Protein AF-A0AAC9UIE6-F1 (afdb_monomer_lite)

Sequence (178 aa):
MVNFNLNNQYY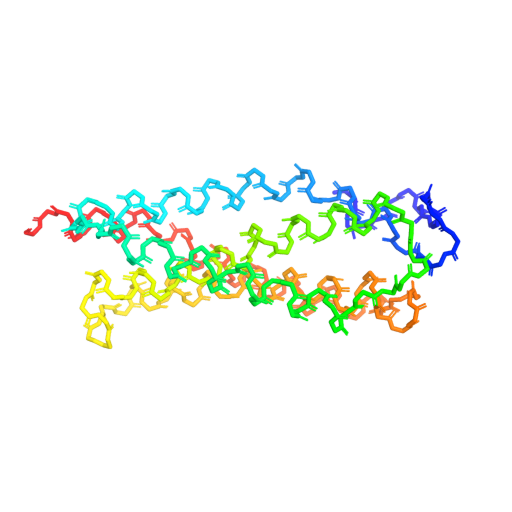RYNEVIKHDYLADSVWFFVPGYSLLFIAVLLASRSLVMYPLYYVAAYLGGTLLISLLCFYFMHIPEAGYYVLLLTGLHSFVITSVGLMSLVLLNTYCGLNAPLGVWLVSLGLVLAAIADALIGLYWIYGNSGEGYFPQIRYINWIIYISSQCLVIHLAKINITYKLG

Foldseek 3Di:
DLVVCPVVDAQPQHDQAGSLSVLVCLVVVLVVLVVLLVLLVVLLVLQDDDDPVRVVCLLVVLLVVLCVLLVVADDPPDGPSSSVSLSVSSSSLSSQLCSLQSQLVSQVNPPHDPLSVLLNLLSNLSSVLSSLCRRAVQPNPRNHGDPPVSVVVSVVSNVSSVVNNVCSVVVSVVPSVD

pLDDT: mean 92.3, std 7.84, range [41.88, 98.56]

Structure (mmCIF, N/CA/C/O backbone):
data_AF-A0AAC9UIE6-F1
#
_entry.id   AF-A0AAC9UIE6-F1
#
loop_
_atom_site.group_PDB
_atom_site.id
_atom_site.type_symbol
_atom_site.label_atom_id
_atom_site.label_alt_id
_atom_site.label_comp_id
_atom_site.label_asym_id
_atom_site.label_entity_id
_atom_site.label_seq_id
_atom_site.pdbx_PDB_ins_code
_atom_site.Cartn_x
_atom_site.Cartn_y
_atom_site.Cartn_z
_atom_site.occupancy
_atom_site.B_iso_or_equiv
_atom_site.auth_seq_id
_atom_site.auth_comp_id
_atom_site.auth_asym_id
_atom_site.auth_atom_id
_atom_site.pdbx_PDB_model_num
ATOM 1 N N . MET A 1 1 ? 9.098 -15.594 -5.275 1.00 57.78 1 MET A N 1
ATOM 2 C CA . MET A 1 1 ? 9.950 -16.056 -6.396 1.00 57.78 1 MET A CA 1
ATOM 3 C C . MET A 1 1 ? 10.165 -14.943 -7.422 1.00 57.78 1 MET A C 1
ATOM 5 O O . MET A 1 1 ? 11.315 -14.628 -7.692 1.00 57.78 1 MET A O 1
ATOM 9 N N . VAL A 1 2 ? 9.092 -14.287 -7.894 1.00 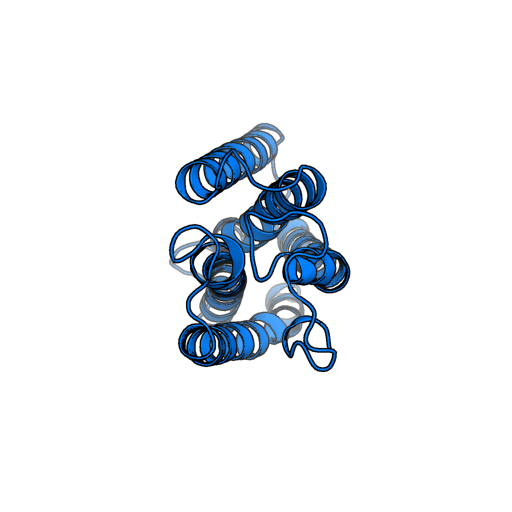66.88 2 VAL A N 1
ATOM 10 C CA . VAL A 1 2 ? 9.140 -13.164 -8.858 1.00 66.88 2 VAL A CA 1
ATOM 11 C C . VAL A 1 2 ? 10.093 -12.041 -8.414 1.00 66.88 2 VAL A C 1
ATOM 13 O O . VAL A 1 2 ? 11.055 -11.763 -9.114 1.00 66.88 2 VAL A O 1
ATOM 16 N N . ASN A 1 3 ? 9.952 -11.502 -7.196 1.00 73.00 3 ASN A N 1
ATOM 17 C CA . ASN A 1 3 ? 10.802 -10.394 -6.710 1.00 73.00 3 ASN A CA 1
ATOM 18 C C . ASN A 1 3 ? 12.295 -10.740 -6.549 1.00 73.00 3 ASN A C 1
ATOM 20 O O . ASN A 1 3 ? 13.127 -9.847 -6.423 1.00 73.00 3 ASN A O 1
ATOM 24 N N . PHE A 1 4 ? 12.658 -12.025 -6.534 1.00 76.38 4 PHE A N 1
ATOM 25 C CA . PHE A 1 4 ? 14.061 -12.448 -6.471 1.00 76.38 4 PHE A CA 1
ATOM 26 C C . PHE A 1 4 ? 14.700 -12.598 -7.853 1.00 76.38 4 PHE A C 1
ATOM 28 O O . PHE A 1 4 ? 15.913 -12.757 -7.925 1.00 76.38 4 PHE A O 1
ATOM 35 N N . ASN A 1 5 ? 13.898 -12.550 -8.921 1.00 81.94 5 ASN A N 1
ATOM 36 C CA . ASN A 1 5 ? 14.311 -12.765 -10.304 1.00 81.94 5 ASN A CA 1
ATOM 37 C C . ASN A 1 5 ? 15.187 -14.010 -10.515 1.00 81.94 5 ASN A C 1
ATOM 39 O O . ASN A 1 5 ? 16.190 -13.960 -11.218 1.00 81.94 5 ASN A O 1
ATOM 43 N N . LEU A 1 6 ? 14.819 -15.143 -9.907 1.00 82.19 6 LEU A N 1
ATOM 44 C CA . LEU A 1 6 ? 15.628 -16.371 -9.992 1.00 82.19 6 LEU A CA 1
ATOM 45 C C . LEU A 1 6 ? 15.833 -16.862 -11.436 1.00 82.19 6 LEU A C 1
ATOM 47 O O . LEU A 1 6 ? 16.812 -17.543 -11.719 1.00 82.19 6 LEU A O 1
ATOM 51 N N . ASN A 1 7 ? 14.928 -16.482 -12.340 1.00 83.81 7 ASN A N 1
ATOM 52 C CA . ASN A 1 7 ? 14.971 -16.839 -13.755 1.00 83.81 7 ASN A CA 1
ATOM 53 C C . ASN A 1 7 ? 15.679 -15.785 -14.628 1.00 83.81 7 ASN A C 1
ATOM 55 O O . ASN A 1 7 ? 15.673 -15.935 -15.846 1.00 83.81 7 ASN A O 1
ATOM 59 N N . ASN A 1 8 ? 16.254 -14.725 -14.036 1.00 83.62 8 ASN A N 1
ATOM 60 C CA . ASN A 1 8 ? 16.940 -13.630 -14.735 1.00 83.62 8 ASN A CA 1
ATOM 61 C C . ASN A 1 8 ? 16.134 -13.047 -15.913 1.00 83.62 8 ASN A C 1
ATOM 63 O O . ASN A 1 8 ? 16.666 -12.828 -16.999 1.00 83.62 8 ASN A O 1
ATOM 67 N N . GLN A 1 9 ? 14.838 -12.816 -15.701 1.00 85.44 9 GLN A N 1
ATOM 68 C CA . GLN A 1 9 ? 13.956 -12.196 -16.685 1.00 85.44 9 GLN A CA 1
ATOM 69 C C . GLN A 1 9 ? 14.135 -10.677 -16.664 1.00 85.44 9 GLN A C 1
ATOM 71 O O . GLN A 1 9 ? 14.238 -10.081 -15.591 1.00 85.44 9 GLN A O 1
ATOM 76 N N . TYR A 1 10 ? 14.156 -10.066 -17.845 1.00 91.44 10 TYR A N 1
ATOM 77 C CA . TYR A 1 10 ? 14.234 -8.620 -18.048 1.00 91.44 10 TYR A CA 1
ATOM 78 C C . TYR A 1 10 ? 13.424 -8.250 -19.291 1.00 91.44 10 TYR A C 1
ATOM 80 O O . TYR A 1 10 ? 13.363 -9.068 -20.211 1.00 91.44 10 TYR A O 1
ATOM 88 N N . TYR A 1 11 ? 12.836 -7.050 -19.316 1.00 92.75 11 TYR A N 1
ATOM 89 C CA . TYR A 1 11 ? 12.102 -6.507 -20.472 1.00 92.75 11 TYR A CA 1
ATOM 90 C C . TYR A 1 11 ? 11.081 -7.500 -21.072 1.00 92.75 11 TYR A C 1
ATOM 92 O O . TYR A 1 11 ? 11.046 -7.761 -22.274 1.00 92.75 11 TYR A O 1
ATOM 100 N N . ARG A 1 12 ? 10.289 -8.148 -20.215 1.00 92.88 12 ARG A N 1
ATOM 101 C CA . ARG A 1 12 ? 9.341 -9.210 -20.578 1.00 92.88 12 ARG A CA 1
ATOM 102 C C . ARG A 1 12 ? 8.102 -8.698 -21.317 1.00 92.88 12 ARG A C 1
ATOM 104 O O . ARG A 1 12 ? 7.532 -9.421 -22.130 1.00 92.88 12 ARG A O 1
ATOM 111 N N . TYR A 1 13 ? 7.651 -7.500 -20.981 1.00 92.12 13 TYR A N 1
ATOM 112 C CA . TYR A 1 13 ? 6.434 -6.859 -21.462 1.00 92.12 13 TYR A CA 1
ATOM 113 C C . TYR A 1 13 ? 6.732 -5.645 -22.344 1.00 92.12 13 TYR A C 1
ATOM 115 O O . TYR A 1 13 ? 5.909 -5.336 -23.207 1.00 92.12 13 TYR A O 1
ATOM 123 N N . ASN A 1 14 ? 7.870 -4.965 -22.154 1.00 92.00 14 ASN A N 1
ATOM 124 C CA . ASN A 1 14 ? 8.394 -3.969 -23.093 1.00 92.00 14 ASN A CA 1
ATOM 125 C C . ASN A 1 14 ? 9.894 -3.666 -22.885 1.00 92.00 14 ASN A C 1
ATOM 127 O O . ASN A 1 14 ? 10.499 -4.101 -21.915 1.00 92.00 14 ASN A O 1
ATOM 131 N N . GLU A 1 15 ? 10.482 -2.860 -23.776 1.00 93.94 15 GLU A N 1
ATOM 132 C CA . GLU A 1 15 ? 11.917 -2.507 -23.757 1.00 93.94 15 GLU A CA 1
ATOM 133 C C . GLU A 1 15 ? 12.273 -1.310 -22.852 1.00 93.94 15 GLU A C 1
ATOM 135 O O . GLU A 1 15 ? 13.445 -0.988 -22.691 1.00 93.94 15 GLU A O 1
ATOM 140 N N . VAL A 1 16 ? 11.286 -0.634 -22.250 1.00 95.25 16 VAL A N 1
ATOM 141 C CA . VAL A 1 16 ? 11.528 0.583 -21.444 1.00 95.25 16 VAL A CA 1
ATOM 142 C C . VAL A 1 16 ? 11.801 0.258 -19.980 1.00 95.25 16 VAL A C 1
ATOM 144 O O . VAL A 1 16 ? 12.624 0.910 -19.346 1.00 95.25 16 VAL A O 1
ATOM 147 N N . ILE A 1 17 ? 11.110 -0.738 -19.420 1.00 95.50 17 ILE A N 1
ATOM 148 C CA . ILE A 1 17 ? 11.222 -1.082 -18.002 1.00 95.50 17 ILE A CA 1
ATOM 149 C C . ILE A 1 17 ? 11.967 -2.406 -17.863 1.00 95.50 17 ILE A C 1
ATOM 151 O O . ILE A 1 17 ? 11.432 -3.479 -18.137 1.00 95.50 17 ILE A O 1
ATOM 155 N N . LYS A 1 18 ? 13.196 -2.346 -17.355 1.00 94.31 18 LYS A N 1
ATOM 156 C CA . LYS A 1 18 ? 14.070 -3.514 -17.192 1.00 94.31 18 LYS A CA 1
ATOM 157 C C . LYS A 1 18 ? 13.474 -4.590 -16.305 1.00 94.31 18 LYS A C 1
ATOM 159 O O . LYS A 1 18 ? 13.573 -5.777 -16.607 1.00 94.31 18 LYS A O 1
ATOM 164 N N . HIS A 1 19 ? 12.868 -4.171 -15.199 1.00 91.81 19 HIS A N 1
ATOM 165 C CA . HIS A 1 19 ? 12.294 -5.059 -14.192 1.00 91.81 19 HIS A CA 1
ATOM 166 C C . HIS A 1 19 ? 10.767 -5.182 -14.311 1.00 91.81 19 HIS A C 1
ATOM 168 O O . HIS A 1 19 ? 10.071 -5.336 -13.308 1.00 91.81 19 HIS A O 1
ATOM 174 N N . ASP A 1 20 ? 10.223 -5.122 -15.526 1.00 91.44 20 ASP A N 1
ATOM 175 C CA . ASP A 1 20 ? 8.777 -5.172 -15.785 1.00 91.44 20 ASP A CA 1
ATOM 176 C C . ASP A 1 20 ? 8.087 -6.469 -15.331 1.00 91.44 20 ASP A C 1
ATOM 178 O O . ASP A 1 20 ? 6.901 -6.453 -15.003 1.00 91.44 20 ASP A O 1
ATOM 182 N N . TYR A 1 21 ? 8.826 -7.574 -15.207 1.00 90.69 21 TYR A N 1
ATOM 183 C CA . TYR A 1 21 ? 8.344 -8.820 -14.604 1.00 90.69 21 TYR A CA 1
ATOM 184 C C . TYR A 1 21 ? 7.840 -8.625 -13.163 1.00 90.69 21 TYR A C 1
ATOM 186 O O . TYR A 1 21 ? 7.044 -9.427 -12.677 1.00 90.69 21 TYR A O 1
ATOM 194 N N . LEU A 1 22 ? 8.275 -7.572 -12.457 1.00 90.69 22 LEU A N 1
ATOM 195 C CA . LEU A 1 22 ? 7.783 -7.250 -11.116 1.00 90.69 22 LEU A CA 1
ATOM 196 C C . LEU A 1 22 ? 6.311 -6.857 -11.113 1.00 90.69 22 LEU A C 1
ATOM 198 O O . LEU A 1 22 ? 5.664 -7.026 -10.081 1.00 90.69 22 LEU A O 1
ATOM 202 N N . ALA A 1 23 ? 5.761 -6.400 -12.240 1.00 92.25 23 ALA A N 1
ATOM 203 C CA . ALA A 1 23 ? 4.328 -6.171 -12.360 1.00 92.25 23 ALA A CA 1
ATOM 204 C C . ALA A 1 23 ? 3.545 -7.455 -12.031 1.00 92.25 23 ALA A C 1
ATOM 206 O O . ALA A 1 23 ? 2.544 -7.395 -11.328 1.00 92.25 23 ALA A O 1
ATOM 207 N N . ASP A 1 24 ? 4.058 -8.638 -12.388 1.00 91.62 24 ASP A N 1
ATOM 208 C CA . ASP A 1 24 ? 3.405 -9.918 -12.073 1.00 91.62 24 ASP A CA 1
ATOM 209 C C . ASP A 1 24 ? 3.291 -10.186 -10.569 1.00 91.62 24 ASP A C 1
ATOM 211 O O . ASP A 1 24 ? 2.416 -10.936 -10.134 1.00 91.62 24 ASP A O 1
ATOM 215 N N . SER A 1 25 ? 4.160 -9.578 -9.756 1.00 88.94 25 SER A N 1
ATOM 216 C CA . SER A 1 25 ? 4.115 -9.736 -8.302 1.00 88.94 25 SER A CA 1
ATOM 217 C C . SER A 1 25 ? 2.826 -9.172 -7.692 1.00 88.94 25 SER A C 1
ATOM 219 O O . SER A 1 25 ? 2.370 -9.675 -6.664 1.00 88.94 25 SER A O 1
ATOM 221 N N . VAL A 1 26 ? 2.182 -8.212 -8.369 1.00 91.00 26 VAL A N 1
ATOM 222 C CA . VAL A 1 26 ? 0.891 -7.623 -7.981 1.00 91.00 26 VAL A CA 1
ATOM 223 C C . VAL A 1 26 ? -0.171 -8.702 -7.777 1.00 91.00 26 VAL A C 1
ATOM 225 O O . VAL A 1 26 ? -0.911 -8.648 -6.797 1.00 91.00 26 VAL A O 1
ATOM 228 N N . TRP A 1 27 ? -0.197 -9.742 -8.615 1.00 90.31 27 TRP A N 1
ATOM 229 C CA . TRP A 1 27 ? -1.156 -10.847 -8.486 1.00 90.31 27 TRP A CA 1
ATOM 230 C C . TRP A 1 27 ? -1.033 -11.620 -7.169 1.00 90.31 27 TRP A C 1
ATOM 232 O O . TRP A 1 27 ? -2.010 -12.202 -6.703 1.00 90.31 27 TRP A O 1
ATOM 242 N N . PHE A 1 28 ? 0.143 -11.599 -6.542 1.00 88.31 28 PHE A N 1
ATOM 243 C CA . PHE A 1 28 ? 0.376 -12.232 -5.245 1.00 88.31 28 PHE A CA 1
ATOM 244 C C . PHE A 1 28 ? 0.089 -11.283 -4.075 1.00 88.31 28 PHE A C 1
ATOM 246 O O . PHE A 1 28 ? -0.322 -11.738 -3.008 1.00 88.31 28 PHE A O 1
ATOM 253 N N . PHE A 1 29 ? 0.274 -9.975 -4.263 1.00 89.38 29 PHE A N 1
ATOM 254 C CA . PHE A 1 29 ? 0.088 -8.976 -3.209 1.00 89.38 29 PHE A CA 1
ATOM 255 C C . PHE A 1 29 ? -1.353 -8.470 -3.085 1.00 89.38 29 PHE A C 1
ATOM 257 O O . PHE A 1 29 ? -1.852 -8.325 -1.968 1.00 89.38 29 PHE A O 1
ATOM 264 N N . VAL A 1 30 ? -2.049 -8.243 -4.205 1.00 92.44 30 VAL A N 1
ATOM 265 C CA . VAL A 1 30 ? -3.421 -7.702 -4.225 1.00 92.44 30 VAL A CA 1
ATOM 266 C C . VAL A 1 30 ? -4.391 -8.510 -3.361 1.00 92.44 30 VAL A C 1
ATOM 268 O O . VAL A 1 30 ? -5.122 -7.878 -2.593 1.00 92.44 30 VAL A O 1
ATOM 271 N N . PRO A 1 31 ? -4.413 -9.859 -3.395 1.00 94.38 31 PRO A N 1
ATOM 272 C CA . PRO A 1 31 ? -5.298 -10.626 -2.521 1.00 94.38 31 PRO A CA 1
ATOM 273 C C . PRO A 1 31 ? -5.027 -10.360 -1.035 1.00 94.38 31 PRO A C 1
ATOM 275 O O . PRO A 1 31 ? -5.960 -10.119 -0.272 1.00 94.38 31 PRO A O 1
ATOM 278 N N . GLY A 1 32 ? -3.754 -10.329 -0.629 1.00 93.75 32 GLY A N 1
ATOM 279 C CA . GLY A 1 32 ? -3.358 -10.058 0.754 1.00 93.75 32 GLY A CA 1
ATOM 280 C C . GLY A 1 32 ? -3.754 -8.654 1.212 1.00 93.75 32 GLY A C 1
ATOM 281 O O . GLY A 1 32 ? -4.356 -8.494 2.273 1.00 93.75 32 GLY A O 1
ATOM 282 N N . TYR A 1 33 ? -3.493 -7.640 0.388 1.00 95.75 33 TYR A N 1
ATOM 283 C CA . TYR A 1 33 ? -3.865 -6.258 0.691 1.00 95.75 33 TYR A CA 1
ATOM 284 C C . TYR A 1 33 ? -5.372 -6.027 0.693 1.00 95.75 33 TYR A C 1
ATOM 286 O O . TYR A 1 33 ? -5.876 -5.311 1.556 1.00 95.75 33 TYR A O 1
ATOM 294 N N . SER A 1 34 ? -6.108 -6.690 -0.195 1.00 95.75 34 SER A N 1
ATOM 295 C CA . SER A 1 34 ? -7.572 -6.646 -0.201 1.00 95.75 34 SER A CA 1
ATOM 296 C C . SER A 1 34 ? -8.152 -7.263 1.072 1.00 95.75 34 SER A C 1
ATOM 298 O O . SER A 1 34 ? -9.039 -6.680 1.691 1.00 95.75 34 SER A O 1
ATOM 300 N N . LEU A 1 35 ? -7.613 -8.402 1.521 1.00 96.31 35 LEU A N 1
ATOM 301 C CA . LEU A 1 35 ? -8.015 -9.023 2.786 1.00 96.31 35 LEU A CA 1
ATOM 302 C C . LEU A 1 35 ? -7.667 -8.144 3.989 1.00 96.31 35 LEU A C 1
ATOM 304 O O . LEU A 1 35 ? -8.484 -8.023 4.899 1.00 96.31 35 LEU A O 1
ATOM 308 N N . LEU A 1 36 ? -6.499 -7.498 3.987 1.00 96.31 36 LEU A N 1
ATOM 309 C CA . LEU A 1 36 ? -6.106 -6.561 5.037 1.00 96.31 36 LEU A CA 1
ATOM 310 C C . LEU A 1 36 ? -7.044 -5.347 5.085 1.00 96.31 36 LEU A C 1
ATOM 312 O O . LEU A 1 36 ? -7.535 -5.004 6.157 1.00 96.31 36 LEU A O 1
ATOM 316 N N . PHE A 1 37 ? -7.362 -4.750 3.933 1.00 97.38 37 PHE A N 1
ATOM 317 C CA . PHE A 1 37 ? -8.355 -3.680 3.822 1.00 97.38 37 PHE A CA 1
ATOM 318 C C . PHE A 1 37 ? -9.709 -4.110 4.406 1.00 97.38 37 PHE A C 1
ATOM 320 O O . PHE A 1 37 ? -10.263 -3.421 5.265 1.00 97.38 37 PHE A O 1
ATOM 327 N N . ILE A 1 38 ? -10.215 -5.279 3.996 1.00 96.06 38 ILE A N 1
ATOM 328 C CA . ILE A 1 38 ? -11.483 -5.833 4.491 1.00 96.06 38 ILE A CA 1
ATOM 329 C C . ILE A 1 38 ? -11.418 -6.075 6.003 1.00 96.06 38 ILE A C 1
ATOM 331 O O . ILE A 1 38 ? -12.365 -5.741 6.710 1.00 96.06 38 ILE A O 1
ATOM 335 N N . ALA A 1 39 ? -10.315 -6.614 6.523 1.00 95.38 39 ALA A N 1
ATOM 336 C CA . ALA A 1 39 ? -10.154 -6.878 7.949 1.00 95.38 39 ALA A CA 1
ATOM 337 C C . ALA A 1 39 ? -10.225 -5.590 8.780 1.00 95.38 39 ALA A C 1
ATOM 339 O O . ALA A 1 39 ? -10.928 -5.552 9.792 1.00 95.38 39 ALA A O 1
ATOM 340 N N . VAL A 1 40 ? -9.557 -4.519 8.335 1.00 95.75 40 VAL A N 1
ATOM 341 C CA . VAL A 1 40 ? -9.634 -3.213 9.005 1.00 95.75 40 VAL A CA 1
ATOM 342 C C . VAL A 1 40 ? -11.047 -2.644 8.886 1.00 95.75 40 VAL A C 1
ATOM 344 O O . VAL A 1 40 ? -11.603 -2.194 9.884 1.00 95.75 40 VAL A O 1
ATOM 347 N N . LEU A 1 41 ? -11.676 -2.731 7.709 1.00 94.25 41 LEU A N 1
ATOM 348 C CA . LEU A 1 41 ? -13.051 -2.273 7.504 1.00 94.25 41 LEU A CA 1
ATOM 349 C C . LEU A 1 41 ? -14.038 -2.990 8.435 1.00 94.25 41 LEU A C 1
ATOM 351 O O . LEU A 1 41 ? -14.910 -2.343 9.007 1.00 94.25 41 LEU A O 1
ATOM 355 N N . LEU A 1 42 ? -13.906 -4.306 8.613 1.00 92.25 42 LEU A N 1
ATOM 356 C CA . LEU A 1 42 ? -14.754 -5.089 9.513 1.00 92.25 42 LEU A CA 1
ATOM 357 C C . LEU A 1 42 ? -14.522 -4.725 10.984 1.00 92.25 42 LEU A C 1
ATOM 359 O O . LEU A 1 42 ? -15.498 -4.573 11.719 1.00 92.25 42 LEU A O 1
ATOM 363 N N . ALA A 1 43 ? -13.265 -4.547 11.403 1.00 91.94 43 ALA A N 1
ATOM 364 C CA . ALA A 1 43 ? -12.926 -4.104 12.759 1.00 91.94 43 ALA A CA 1
ATOM 365 C C . ALA A 1 43 ? -13.454 -2.688 13.053 1.00 91.94 43 ALA A C 1
ATOM 367 O O . ALA A 1 43 ? -13.903 -2.395 14.159 1.00 91.94 43 ALA A O 1
ATOM 368 N N . SER A 1 44 ? -13.442 -1.815 12.048 1.00 91.44 44 SER A N 1
ATOM 369 C CA . SER A 1 44 ? -13.981 -0.461 12.137 1.00 91.44 44 SER A CA 1
ATOM 370 C C . SER A 1 44 ? -15.512 -0.438 12.170 1.00 91.44 44 SER A C 1
ATOM 372 O O . SER A 1 44 ? -16.120 0.177 13.048 1.00 91.44 44 SER A O 1
ATOM 374 N N . ARG A 1 45 ? -16.160 -1.167 11.252 1.00 87.12 45 ARG A N 1
ATOM 375 C CA . ARG A 1 45 ? -17.626 -1.215 11.135 1.00 87.12 45 ARG A CA 1
ATOM 376 C C . ARG A 1 45 ? -18.319 -1.877 12.314 1.00 87.12 45 ARG A C 1
ATOM 378 O O . ARG A 1 45 ? -19.507 -1.642 12.509 1.00 87.12 45 ARG A O 1
ATOM 385 N N . SER A 1 46 ? -17.613 -2.696 13.089 1.00 80.44 46 SER A N 1
ATOM 386 C CA . SER A 1 46 ? -18.181 -3.229 14.325 1.00 80.44 46 SER A CA 1
ATOM 387 C C . SER A 1 46 ? -18.373 -2.193 15.427 1.00 80.44 46 SER A C 1
ATOM 389 O O . SER A 1 46 ? -19.097 -2.484 16.371 1.00 80.44 46 SER A O 1
ATOM 391 N N . LEU A 1 47 ? -17.742 -1.022 15.318 1.00 79.38 47 LEU A N 1
ATOM 392 C CA . LEU A 1 47 ? -17.858 0.055 16.300 1.00 79.38 47 LEU A CA 1
ATOM 393 C C . LEU A 1 47 ? -18.648 1.249 15.754 1.00 79.38 47 LEU A C 1
ATOM 395 O O . LEU A 1 47 ? -19.387 1.886 16.497 1.00 79.38 47 LEU A O 1
ATOM 399 N N . VAL A 1 48 ? -18.507 1.558 14.460 1.00 86.62 48 VAL A N 1
ATOM 400 C CA . VAL A 1 48 ? -19.103 2.754 13.848 1.00 86.62 48 VAL A CA 1
ATOM 401 C C . VAL A 1 48 ? -19.712 2.433 12.485 1.00 86.62 48 VAL A C 1
ATOM 403 O O . VAL A 1 48 ? -19.107 1.757 11.654 1.00 86.62 48 VAL A O 1
ATOM 406 N N . MET A 1 49 ? -20.897 2.979 12.205 1.00 88.50 49 MET A N 1
ATOM 407 C CA . MET A 1 49 ? -21.428 3.042 10.842 1.00 88.50 49 MET A CA 1
ATOM 408 C C . MET A 1 49 ? -21.003 4.342 10.159 1.00 88.50 49 MET A C 1
ATOM 410 O O . MET A 1 49 ? -21.279 5.430 10.656 1.00 88.50 49 MET A O 1
ATOM 414 N N . TYR A 1 50 ? -20.360 4.230 8.996 1.00 90.00 50 TYR A N 1
ATOM 415 C CA . TYR A 1 50 ? -19.925 5.398 8.232 1.00 90.00 50 TYR A CA 1
ATOM 416 C C . TYR A 1 50 ? -21.035 5.919 7.315 1.00 90.00 50 TYR A C 1
ATOM 418 O O . TYR A 1 50 ? -21.607 5.137 6.550 1.00 90.00 50 TYR A O 1
ATOM 426 N N . PRO A 1 51 ? -21.321 7.231 7.332 1.00 93.44 51 PRO A N 1
ATOM 427 C CA . PRO A 1 51 ? -22.259 7.833 6.397 1.00 93.44 51 PRO A CA 1
ATOM 428 C C . PRO A 1 51 ? -21.683 7.868 4.975 1.00 93.44 51 PRO A C 1
ATOM 430 O O . PRO A 1 51 ? -20.466 7.880 4.777 1.00 93.44 51 PRO A O 1
ATOM 433 N N . LEU A 1 52 ? -22.561 7.939 3.968 1.00 94.38 52 LEU A N 1
ATOM 434 C CA . LEU A 1 52 ? -22.172 7.871 2.553 1.00 94.38 52 LEU A CA 1
ATOM 435 C C . LEU A 1 52 ? -21.134 8.933 2.161 1.00 94.38 52 LEU A C 1
ATOM 437 O O . LEU A 1 52 ? -20.206 8.623 1.422 1.00 94.38 52 LEU A O 1
ATOM 441 N N . TYR A 1 53 ? -21.246 10.159 2.684 1.00 95.25 53 TYR A N 1
ATOM 442 C CA . TYR A 1 53 ? -20.285 11.226 2.384 1.00 95.25 53 TYR A CA 1
ATOM 443 C C . TYR A 1 53 ? -18.870 10.895 2.879 1.00 95.25 53 TYR A C 1
ATOM 445 O O . TYR A 1 53 ? -17.898 11.269 2.231 1.00 95.25 53 TYR A O 1
ATOM 453 N N . TYR A 1 54 ? -18.740 10.167 3.995 1.00 94.38 54 TYR A N 1
ATOM 454 C CA . TYR A 1 54 ? -17.443 9.748 4.527 1.00 94.38 54 TYR A CA 1
ATOM 455 C C . TYR A 1 54 ? -16.810 8.693 3.619 1.00 94.38 54 TYR A C 1
ATOM 457 O O . TYR A 1 54 ? -15.636 8.789 3.274 1.00 94.38 54 TYR A O 1
ATOM 465 N N . VAL A 1 55 ? -17.612 7.722 3.169 1.00 94.88 55 VAL A N 1
ATOM 466 C CA . VAL A 1 55 ? -17.173 6.695 2.213 1.00 94.88 55 VAL A CA 1
ATOM 467 C C . VAL A 1 55 ? -16.781 7.329 0.875 1.00 94.88 55 VAL A C 1
ATOM 469 O O . VAL A 1 55 ? -15.735 6.998 0.323 1.00 94.88 55 VAL A O 1
ATOM 472 N N . ALA A 1 56 ? -17.577 8.278 0.377 1.00 96.50 56 ALA A N 1
ATOM 473 C CA . ALA A 1 56 ? -17.284 9.007 -0.853 1.00 96.50 56 ALA A CA 1
ATOM 474 C C . ALA A 1 56 ? -15.994 9.835 -0.736 1.00 96.50 56 ALA A C 1
ATOM 476 O O . ALA A 1 56 ? -15.161 9.788 -1.637 1.00 96.50 56 ALA A O 1
ATOM 477 N N . ALA A 1 57 ? -15.791 10.536 0.385 1.00 97.12 57 ALA A N 1
ATOM 478 C CA . ALA A 1 57 ? -14.565 11.285 0.647 1.00 97.12 57 ALA A CA 1
ATOM 479 C C . ALA A 1 57 ? -13.337 10.365 0.731 1.00 97.12 57 ALA A C 1
ATOM 481 O O . ALA A 1 57 ? -12.297 10.682 0.160 1.00 97.12 57 ALA A O 1
ATOM 482 N N . TYR A 1 58 ? -13.466 9.205 1.380 1.00 97.50 58 TYR A N 1
ATOM 483 C CA . TYR A 1 58 ? -12.404 8.203 1.450 1.00 97.50 58 TYR A CA 1
ATOM 484 C C . TYR A 1 58 ? -12.024 7.668 0.061 1.00 97.50 58 TYR A C 1
ATOM 486 O O . TYR A 1 58 ? -10.847 7.683 -0.304 1.00 97.50 58 TYR A O 1
ATOM 494 N N . LEU A 1 59 ? -13.004 7.236 -0.741 1.00 97.75 59 LEU A N 1
ATOM 495 C CA . LEU A 1 59 ? -12.755 6.706 -2.087 1.00 97.75 59 LEU A CA 1
ATOM 496 C C . LEU A 1 59 ? -12.215 7.785 -3.031 1.00 97.75 59 LEU A C 1
ATOM 498 O O . LEU A 1 59 ? -11.260 7.532 -3.761 1.00 97.75 59 LEU A O 1
ATOM 502 N N . GLY A 1 60 ? -12.778 8.995 -2.983 1.00 98.06 60 GLY A N 1
ATOM 503 C CA . GLY A 1 60 ? -12.310 10.134 -3.771 1.00 98.06 60 GLY A CA 1
ATOM 504 C C . GLY A 1 60 ? -10.887 10.554 -3.399 1.00 98.06 60 GLY A C 1
ATOM 505 O O . GLY A 1 60 ? -10.058 10.755 -4.283 1.00 98.06 60 GLY A O 1
ATOM 506 N N . GLY A 1 61 ? -10.573 10.612 -2.102 1.00 97.94 61 GLY A N 1
ATOM 507 C CA . GLY A 1 61 ? -9.226 10.901 -1.607 1.00 97.94 61 GLY A CA 1
ATOM 508 C C . GLY A 1 61 ? -8.217 9.820 -1.992 1.00 97.94 61 GLY A C 1
ATOM 509 O O . GLY A 1 61 ? -7.129 10.140 -2.462 1.00 97.94 61 GLY A O 1
ATOM 510 N N . THR A 1 62 ? -8.599 8.546 -1.877 1.00 98.06 62 THR A N 1
ATOM 511 C CA . THR A 1 62 ? -7.782 7.408 -2.327 1.00 98.06 62 THR A CA 1
ATOM 512 C C . THR A 1 62 ? -7.486 7.506 -3.818 1.00 98.06 62 THR A C 1
ATOM 514 O O . THR A 1 62 ? -6.329 7.410 -4.224 1.00 98.06 62 THR A O 1
ATOM 517 N N . LEU A 1 63 ? -8.516 7.732 -4.639 1.00 98.12 63 LEU A N 1
ATOM 518 C CA . LEU A 1 63 ? -8.362 7.858 -6.083 1.00 98.12 63 LEU A CA 1
ATOM 519 C C . LEU A 1 63 ? -7.421 9.013 -6.426 1.00 98.12 63 LEU A C 1
ATOM 521 O O . LEU A 1 63 ? -6.462 8.812 -7.162 1.00 98.12 63 LEU A O 1
ATOM 525 N N . LEU A 1 64 ? -7.636 10.189 -5.836 1.00 98.06 64 LEU A N 1
ATOM 526 C CA . LEU A 1 64 ? -6.798 11.362 -6.068 1.00 98.06 64 LEU A CA 1
ATOM 527 C C . LEU A 1 64 ? -5.334 11.107 -5.691 1.00 98.06 64 LEU A C 1
ATOM 529 O O . LEU A 1 64 ? -4.446 11.360 -6.500 1.00 98.06 64 LEU A O 1
ATOM 533 N N . ILE A 1 65 ? -5.076 10.587 -4.489 1.00 97.38 65 ILE A N 1
ATOM 534 C CA . ILE A 1 65 ? -3.713 10.323 -4.010 1.00 97.38 65 ILE A CA 1
ATOM 535 C C . ILE A 1 65 ? -3.039 9.260 -4.880 1.00 97.38 65 ILE A C 1
ATOM 537 O O . ILE A 1 65 ? -1.915 9.472 -5.327 1.00 97.38 65 ILE A O 1
ATOM 541 N N . SER A 1 66 ? -3.729 8.156 -5.177 1.00 97.19 66 SER A N 1
ATOM 542 C CA . SER A 1 66 ? -3.174 7.078 -6.005 1.00 97.19 66 SER A CA 1
ATOM 543 C C . SER A 1 66 ? -2.831 7.548 -7.421 1.00 97.19 66 SER A C 1
ATOM 545 O O . SER A 1 66 ? -1.742 7.246 -7.910 1.00 97.19 66 SER A O 1
ATOM 547 N N . LEU A 1 67 ? -3.702 8.349 -8.050 1.00 97.00 67 LEU A N 1
ATOM 548 C CA . LEU A 1 67 ? -3.454 8.939 -9.365 1.00 97.00 67 LEU A CA 1
ATOM 549 C C . LEU A 1 67 ? -2.293 9.928 -9.330 1.00 97.00 67 LEU A C 1
ATOM 551 O O . LEU A 1 67 ? -1.453 9.880 -10.220 1.00 97.00 67 LEU A O 1
ATOM 555 N N . LEU A 1 68 ? -2.210 10.792 -8.315 1.00 96.31 68 LEU A N 1
ATOM 556 C CA . LEU A 1 68 ? -1.099 11.737 -8.178 1.00 96.31 68 LEU A CA 1
ATOM 557 C C . LEU A 1 68 ? 0.230 11.003 -7.992 1.00 96.31 68 LEU A C 1
ATOM 559 O O . LEU A 1 68 ? 1.182 11.273 -8.720 1.00 96.31 68 LEU A O 1
ATOM 563 N N . CYS A 1 69 ? 0.295 10.046 -7.065 1.00 94.06 69 CYS A N 1
ATOM 564 C CA . CYS A 1 69 ? 1.491 9.236 -6.847 1.00 94.06 69 CYS A CA 1
ATOM 565 C C . CYS A 1 69 ? 1.905 8.494 -8.122 1.00 94.06 69 CYS A C 1
ATOM 567 O O . CYS A 1 69 ? 3.078 8.523 -8.490 1.00 94.06 69 CYS A O 1
ATOM 569 N N . PHE A 1 70 ? 0.946 7.880 -8.822 1.00 95.50 70 PHE A N 1
ATOM 570 C CA . PHE A 1 70 ? 1.225 7.173 -10.068 1.00 95.50 70 PHE A CA 1
ATOM 571 C C . PHE A 1 70 ? 1.675 8.122 -11.186 1.00 95.50 70 PHE A C 1
ATOM 573 O O . PHE A 1 70 ? 2.634 7.835 -11.897 1.00 95.50 70 PHE A O 1
ATOM 580 N N . TYR A 1 71 ? 1.053 9.294 -11.301 1.00 95.12 71 TYR A N 1
ATOM 581 C CA . TYR A 1 71 ? 1.427 10.309 -12.280 1.00 95.12 71 TYR A CA 1
ATOM 582 C C . TYR A 1 71 ? 2.883 10.758 -12.108 1.00 95.12 71 TYR A C 1
ATOM 584 O O . TYR A 1 71 ? 3.618 10.811 -13.089 1.00 95.12 71 TYR A O 1
ATOM 592 N N . PHE A 1 72 ? 3.329 11.004 -10.873 1.00 93.06 72 PHE A N 1
ATOM 593 C CA . PHE A 1 72 ? 4.704 11.437 -10.602 1.00 93.06 72 PHE A CA 1
ATOM 594 C C . PHE A 1 72 ? 5.764 10.342 -10.761 1.00 93.06 72 PHE A C 1
ATOM 596 O O . PHE A 1 72 ? 6.942 10.674 -10.872 1.00 93.06 72 PHE A O 1
ATOM 603 N N . MET A 1 73 ? 5.381 9.063 -10.745 1.00 92.94 73 MET A N 1
ATOM 604 C CA . MET A 1 73 ? 6.338 7.954 -10.837 1.00 92.94 73 MET A CA 1
ATOM 605 C C . MET A 1 73 ? 6.389 7.295 -12.214 1.00 92.94 73 MET A C 1
ATOM 607 O O . MET A 1 73 ? 7.440 6.787 -12.584 1.00 92.94 73 MET A O 1
ATOM 611 N N . HIS A 1 74 ? 5.265 7.219 -12.934 1.00 94.56 74 HIS A N 1
ATOM 612 C CA . HIS A 1 74 ? 5.187 6.390 -14.131 1.00 94.56 74 HIS A CA 1
ATOM 613 C C . HIS A 1 74 ? 6.059 6.939 -15.264 1.00 94.56 74 HIS A C 1
ATOM 615 O O . HIS A 1 74 ? 6.255 8.145 -15.403 1.00 94.56 74 HIS A O 1
ATOM 621 N N . ILE A 1 75 ? 6.533 6.026 -16.107 1.00 95.88 75 ILE A N 1
ATOM 622 C CA . ILE A 1 75 ? 7.170 6.361 -17.379 1.00 95.88 75 ILE A CA 1
ATOM 623 C C . ILE A 1 75 ? 6.111 6.174 -18.475 1.00 95.88 75 ILE A C 1
ATOM 625 O O . ILE A 1 75 ? 5.614 5.052 -18.613 1.00 95.88 75 ILE A O 1
ATOM 629 N N . PRO A 1 76 ? 5.729 7.227 -19.224 1.00 92.75 76 PRO A N 1
ATOM 630 C CA . PRO A 1 76 ? 4.655 7.157 -20.219 1.00 92.75 76 PRO A CA 1
ATOM 631 C C . PRO A 1 76 ? 4.857 6.081 -21.294 1.00 92.75 76 PRO A C 1
ATOM 633 O O . PRO A 1 76 ? 3.892 5.472 -21.747 1.00 92.75 76 PRO A O 1
ATOM 636 N N . GLU A 1 77 ? 6.106 5.808 -21.671 1.00 94.56 77 GLU A N 1
ATOM 637 C CA . GLU A 1 77 ? 6.490 4.826 -22.690 1.00 94.56 77 GLU A CA 1
ATOM 638 C C . GLU A 1 77 ? 6.510 3.377 -22.162 1.00 94.56 77 GLU A C 1
ATOM 640 O O . GLU A 1 77 ? 6.815 2.437 -22.903 1.00 94.56 77 GLU A O 1
ATOM 645 N N . ALA A 1 78 ? 6.199 3.161 -20.879 1.00 94.12 78 ALA A N 1
ATOM 646 C CA . ALA A 1 78 ? 6.127 1.826 -20.301 1.00 94.12 78 ALA A CA 1
ATOM 647 C C . ALA A 1 78 ? 5.014 0.974 -20.945 1.00 94.12 78 ALA A C 1
ATOM 649 O O . ALA A 1 78 ? 4.011 1.472 -21.454 1.00 94.12 78 ALA A O 1
ATOM 650 N N . GLY A 1 79 ? 5.182 -0.351 -20.904 1.00 93.81 79 GLY A N 1
ATOM 651 C CA . GLY A 1 79 ? 4.240 -1.281 -21.516 1.00 93.81 79 GLY A CA 1
ATOM 652 C C . GLY A 1 79 ? 2.851 -1.164 -20.890 1.00 93.81 79 GLY A C 1
ATOM 653 O O . GLY A 1 79 ? 2.722 -1.047 -19.670 1.00 93.81 79 GLY A O 1
ATOM 654 N N . TYR A 1 80 ? 1.804 -1.260 -21.717 1.00 95.12 80 TYR A N 1
ATOM 655 C CA . TYR A 1 80 ? 0.412 -1.118 -21.271 1.00 95.12 80 TYR A CA 1
ATOM 656 C C . TYR A 1 80 ? 0.067 -2.041 -20.093 1.00 95.12 80 TYR A C 1
ATOM 658 O O . TYR A 1 80 ? -0.577 -1.613 -19.138 1.00 95.12 80 TYR A O 1
ATOM 666 N N . TYR A 1 81 ? 0.548 -3.289 -20.131 1.00 95.38 81 TYR A N 1
ATOM 667 C CA . TYR A 1 81 ? 0.364 -4.248 -19.041 1.00 95.38 81 TYR A CA 1
ATOM 668 C C . TYR A 1 81 ? 0.944 -3.741 -17.714 1.00 95.38 81 TYR A C 1
ATOM 670 O O . TYR A 1 81 ? 0.259 -3.781 -16.694 1.00 95.38 81 TYR A O 1
ATOM 678 N N . VAL A 1 82 ? 2.177 -3.219 -17.737 1.00 95.38 82 VAL A N 1
ATOM 679 C CA . VAL A 1 82 ? 2.851 -2.684 -16.548 1.00 95.38 82 VAL A CA 1
ATOM 680 C C .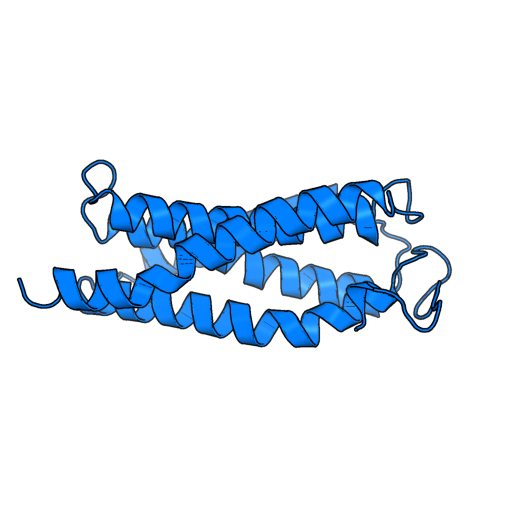 VAL A 1 82 ? 2.065 -1.495 -16.012 1.00 95.38 82 VAL A C 1
ATOM 682 O O . VAL A 1 82 ? 1.663 -1.526 -14.855 1.00 95.38 82 VAL A O 1
ATOM 685 N N . LEU A 1 83 ? 1.772 -0.504 -16.864 1.00 96.25 83 LEU A N 1
ATOM 686 C CA . LEU A 1 83 ? 1.046 0.711 -16.482 1.00 96.25 83 LEU A CA 1
ATOM 687 C C . LEU A 1 83 ? -0.314 0.402 -15.851 1.00 96.25 83 LEU A C 1
ATOM 689 O O . LEU A 1 83 ? -0.635 0.929 -14.786 1.00 96.25 83 LEU A O 1
ATOM 693 N N . LEU A 1 84 ? -1.102 -0.467 -16.488 1.00 95.81 84 LEU A N 1
ATOM 694 C CA . LEU A 1 84 ? -2.421 -0.845 -15.997 1.00 95.81 84 LEU A CA 1
ATOM 695 C C . LEU A 1 84 ? -2.321 -1.548 -14.641 1.00 95.81 84 LEU A C 1
ATOM 697 O O . LEU A 1 84 ? -3.034 -1.190 -13.704 1.00 95.81 84 LEU A O 1
ATOM 701 N N . LEU A 1 85 ? -1.435 -2.537 -14.526 1.00 95.62 85 LEU A N 1
ATOM 702 C CA . LEU A 1 85 ? -1.361 -3.380 -13.340 1.00 95.62 85 LEU A CA 1
ATOM 703 C C . LEU A 1 85 ? -0.807 -2.614 -12.134 1.00 95.62 85 LEU A C 1
ATOM 705 O O . LEU A 1 85 ? -1.393 -2.674 -11.054 1.00 95.62 85 LEU A O 1
ATOM 709 N N . THR A 1 86 ? 0.260 -1.829 -12.309 1.00 95.12 86 THR A N 1
ATOM 710 C CA . THR A 1 86 ? 0.800 -0.986 -11.231 1.00 95.12 86 THR A CA 1
ATOM 711 C C . THR A 1 86 ? -0.125 0.182 -10.895 1.00 95.12 86 THR A C 1
ATOM 713 O O . THR A 1 86 ? -0.203 0.570 -9.732 1.00 95.12 86 THR A O 1
ATOM 716 N N . GLY A 1 87 ? -0.857 0.723 -11.875 1.00 95.38 87 GLY A N 1
ATOM 717 C CA . GLY A 1 87 ? -1.842 1.784 -11.657 1.00 95.38 87 GLY A CA 1
ATOM 718 C C . GLY A 1 87 ? -3.030 1.308 -10.816 1.00 95.38 87 GLY A C 1
ATOM 719 O O . GLY A 1 87 ? -3.355 1.922 -9.800 1.00 95.38 87 GLY A O 1
ATOM 720 N N . LEU A 1 88 ? -3.633 0.169 -11.177 1.00 95.25 88 LEU A N 1
ATOM 721 C CA . LEU A 1 88 ? -4.702 -0.457 -10.386 1.00 95.25 88 LEU A CA 1
ATOM 722 C C . LEU A 1 88 ? -4.219 -0.829 -8.982 1.00 95.25 88 LEU A C 1
ATOM 724 O O . LEU A 1 88 ? -4.908 -0.582 -7.991 1.00 95.25 88 LEU A O 1
ATOM 728 N N . HIS A 1 89 ? -3.014 -1.388 -8.885 1.00 95.25 89 HIS A N 1
ATOM 729 C CA . HIS A 1 89 ? -2.416 -1.747 -7.604 1.00 95.25 89 HIS A CA 1
ATOM 730 C C . HIS A 1 89 ? -2.159 -0.531 -6.710 1.00 95.25 89 HIS A C 1
ATOM 732 O O . HIS A 1 89 ? -2.404 -0.599 -5.507 1.00 95.25 89 HIS A O 1
ATOM 738 N N . SER A 1 90 ? -1.747 0.601 -7.291 1.00 96.19 90 SER A N 1
ATOM 739 C CA . SER A 1 90 ? -1.554 1.860 -6.561 1.00 96.19 90 SER A CA 1
ATOM 740 C C . SER A 1 90 ? -2.831 2.287 -5.832 1.00 96.19 90 SER A C 1
ATOM 742 O O . SER A 1 90 ? -2.779 2.675 -4.663 1.00 96.19 90 SER A O 1
ATOM 744 N N . PHE A 1 91 ? -4.000 2.130 -6.462 1.00 97.31 91 PHE A N 1
ATOM 745 C CA . PHE A 1 91 ? -5.283 2.387 -5.805 1.00 97.31 91 PHE A CA 1
ATOM 746 C C . PHE A 1 91 ? -5.531 1.436 -4.624 1.00 97.31 91 PHE A C 1
ATOM 748 O O . PHE A 1 91 ? -5.887 1.886 -3.530 1.00 97.31 91 PHE A O 1
ATOM 755 N N . VAL A 1 92 ? -5.296 0.130 -4.806 1.00 97.31 92 VAL A N 1
ATOM 756 C CA . VAL A 1 92 ? -5.486 -0.884 -3.751 1.00 97.31 92 VAL A CA 1
ATOM 757 C C . VAL A 1 92 ? -4.605 -0.584 -2.541 1.00 97.31 92 VAL A C 1
ATOM 759 O O . VAL A 1 92 ? -5.095 -0.530 -1.412 1.00 97.31 92 VAL A O 1
ATOM 762 N N . ILE A 1 93 ? -3.313 -0.345 -2.755 1.00 96.69 93 ILE A N 1
ATOM 763 C CA . ILE A 1 93 ? -2.387 -0.138 -1.644 1.00 96.69 93 ILE A CA 1
ATOM 764 C C . ILE A 1 93 ? -2.560 1.234 -0.981 1.00 96.69 93 ILE A C 1
ATOM 766 O O . ILE A 1 93 ? -2.475 1.337 0.243 1.00 96.69 93 ILE A O 1
ATOM 770 N N . THR A 1 94 ? -2.900 2.275 -1.749 1.00 97.94 94 THR A N 1
ATOM 771 C CA . THR A 1 94 ? -3.278 3.584 -1.188 1.00 97.94 94 THR A CA 1
ATOM 772 C C . THR A 1 94 ? -4.499 3.443 -0.286 1.00 97.94 94 THR A C 1
ATOM 774 O O . THR A 1 94 ? -4.521 4.012 0.807 1.00 97.94 94 THR A O 1
ATOM 777 N N . SER A 1 95 ? -5.479 2.6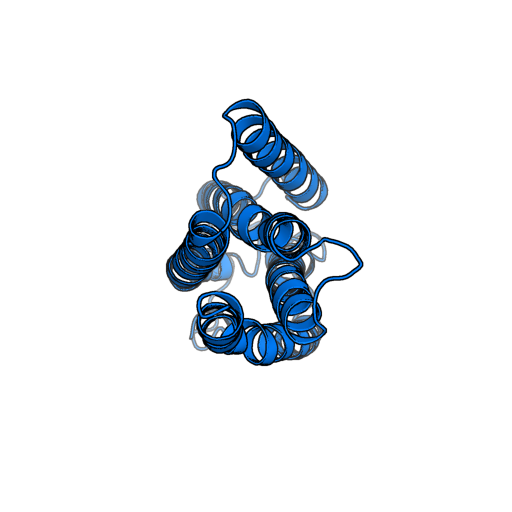23 -0.686 1.00 97.94 95 SER A N 1
ATOM 778 C CA . SER A 1 95 ? -6.647 2.321 0.147 1.00 97.94 95 SER A CA 1
ATOM 779 C C . SER A 1 95 ? -6.210 1.730 1.493 1.00 97.94 95 SER A C 1
ATOM 781 O O . SER A 1 95 ? -6.576 2.241 2.554 1.00 97.94 95 SER A O 1
ATOM 783 N N . VAL A 1 96 ? -5.358 0.699 1.472 1.00 98.06 96 VAL A N 1
ATOM 784 C CA . VAL A 1 96 ? -4.811 0.080 2.693 1.00 98.06 96 VAL A CA 1
ATOM 785 C C . VAL A 1 96 ? -4.091 1.104 3.571 1.00 98.06 96 VAL A C 1
ATOM 787 O O . VAL A 1 96 ? -4.358 1.165 4.769 1.00 98.06 96 VAL A O 1
ATOM 790 N N . GLY A 1 97 ? -3.230 1.942 2.991 1.00 98.25 97 GLY A N 1
ATOM 791 C CA . GLY A 1 97 ? -2.517 2.984 3.728 1.00 98.25 97 GLY A CA 1
ATOM 792 C C . GLY A 1 97 ? -3.466 3.970 4.412 1.00 98.25 97 GLY A C 1
ATOM 793 O O . GLY A 1 97 ? -3.320 4.241 5.603 1.00 98.25 97 GLY A O 1
ATOM 794 N N . LEU A 1 98 ? -4.488 4.460 3.704 1.00 98.12 98 LEU A N 1
ATOM 795 C CA . LEU A 1 98 ? -5.467 5.414 4.245 1.00 98.12 98 LEU A CA 1
ATOM 796 C C . LEU A 1 98 ? -6.430 4.797 5.264 1.00 98.12 98 LEU A C 1
ATOM 798 O O . LEU A 1 98 ? -6.984 5.524 6.092 1.00 98.12 98 LEU A O 1
ATOM 802 N N . MET A 1 99 ? -6.589 3.470 5.283 1.00 97.50 99 MET A N 1
ATOM 803 C CA . MET A 1 99 ? -7.321 2.795 6.359 1.00 97.50 99 MET A CA 1
ATOM 804 C C . MET A 1 99 ? -6.666 2.991 7.733 1.00 97.50 99 MET A C 1
ATOM 806 O O . MET A 1 99 ? -7.353 2.830 8.737 1.00 97.50 99 MET A O 1
ATOM 810 N N . SER A 1 100 ? -5.397 3.410 7.809 1.00 97.81 100 SER A N 1
ATOM 811 C CA . SER A 1 100 ? -4.777 3.859 9.067 1.00 97.81 100 SER A CA 1
ATOM 812 C C . SER A 1 100 ? -5.535 5.023 9.714 1.00 97.81 100 SER A C 1
ATOM 814 O O . SER A 1 100 ? -5.791 5.001 10.916 1.00 97.81 100 SER A O 1
ATOM 816 N N . LEU A 1 101 ? -5.968 6.008 8.922 1.00 97.00 101 LEU A N 1
ATOM 817 C CA . LEU A 1 101 ? -6.713 7.170 9.408 1.00 97.00 101 LEU A CA 1
ATOM 818 C C . LEU A 1 101 ? -8.119 6.774 9.854 1.00 97.00 101 LEU A C 1
ATOM 820 O O . LEU A 1 101 ? -8.591 7.222 10.898 1.00 97.00 101 LEU A O 1
ATOM 824 N N . VAL A 1 102 ? -8.773 5.904 9.079 1.00 96.19 102 VAL A N 1
ATOM 825 C CA . VAL A 1 102 ? -10.092 5.354 9.419 1.00 96.19 102 VAL A CA 1
ATOM 826 C C . VAL A 1 102 ? -10.010 4.579 10.731 1.00 96.19 102 VAL A C 1
ATOM 828 O O . VAL A 1 102 ? -10.823 4.800 11.631 1.00 96.19 102 VAL A O 1
ATOM 831 N N . LEU A 1 103 ? -9.002 3.716 10.871 1.00 95.88 103 LEU A N 1
ATOM 832 C CA . LEU A 1 103 ? -8.779 2.915 12.065 1.00 95.88 103 LEU A CA 1
ATOM 833 C C . LEU A 1 103 ? -8.540 3.813 13.284 1.00 95.88 103 LEU A C 1
ATOM 835 O O . LEU A 1 103 ? -9.289 3.713 14.250 1.00 95.88 103 LEU A O 1
ATOM 839 N N . LEU A 1 104 ? -7.591 4.752 13.225 1.00 96.50 104 LEU A N 1
ATOM 840 C CA . LEU A 1 104 ? -7.346 5.696 14.323 1.00 96.50 104 LEU A CA 1
ATOM 841 C C . LEU A 1 104 ? -8.614 6.454 14.712 1.00 96.50 104 LEU A C 1
ATOM 843 O O . LEU A 1 104 ? -8.975 6.471 15.884 1.00 96.50 104 LEU A O 1
ATOM 847 N N . ASN A 1 105 ? -9.334 7.022 13.742 1.00 94.12 105 ASN A N 1
ATOM 848 C CA . ASN A 1 105 ? -10.555 7.781 14.011 1.00 94.12 105 ASN A CA 1
ATOM 849 C C . ASN A 1 105 ? -11.654 6.929 14.670 1.00 94.12 105 ASN A C 1
ATOM 851 O O . ASN A 1 105 ? -12.398 7.424 15.510 1.00 94.12 105 ASN A O 1
ATOM 855 N N . THR A 1 106 ? -11.732 5.639 14.332 1.00 93.56 106 THR A N 1
ATOM 856 C CA . THR A 1 106 ? -12.680 4.703 14.964 1.00 93.56 106 THR A CA 1
ATOM 857 C C . THR A 1 106 ? -12.368 4.508 16.447 1.00 93.56 106 THR A C 1
ATOM 859 O O . THR A 1 106 ? -13.274 4.441 17.270 1.00 93.56 106 THR A O 1
ATOM 862 N N . TYR A 1 107 ? -11.084 4.437 16.795 1.00 93.00 107 TYR A N 1
ATOM 863 C CA . TYR A 1 107 ? -10.609 4.161 18.148 1.00 93.00 107 TYR A CA 1
ATOM 864 C C . TYR A 1 107 ? -10.164 5.444 18.868 1.00 93.00 107 TYR A C 1
ATOM 866 O O . TYR A 1 107 ? -9.111 5.464 19.489 1.00 93.00 107 TYR A O 1
ATOM 874 N N . CYS A 1 108 ? -10.961 6.516 18.810 1.00 91.56 108 CYS A N 1
ATOM 875 C CA . CYS A 1 108 ? -10.725 7.787 19.523 1.00 91.56 108 CYS A CA 1
ATOM 876 C C . CYS A 1 108 ? -9.579 8.677 18.990 1.00 91.56 108 CYS A C 1
ATOM 878 O O . CYS A 1 108 ? -9.079 9.549 19.707 1.00 91.56 108 CYS A O 1
ATOM 880 N N . GLY A 1 109 ? -9.182 8.517 17.728 1.00 92.94 109 GLY A N 1
ATOM 881 C CA . GLY A 1 109 ? -8.273 9.426 17.026 1.00 92.94 109 GLY A CA 1
ATOM 882 C C . GLY A 1 109 ? -6.896 9.521 17.683 1.00 92.94 109 GLY A C 1
ATOM 883 O O . GLY A 1 109 ? -6.208 8.520 17.855 1.00 92.94 109 GLY A O 1
ATOM 884 N N . LEU A 1 110 ? -6.480 10.732 18.066 1.00 93.88 110 LEU A N 1
ATOM 885 C CA . LEU A 1 110 ? -5.186 10.950 18.728 1.00 93.88 110 LEU A CA 1
ATOM 886 C C . LEU A 1 110 ? -5.081 10.256 20.093 1.00 93.88 110 LEU A C 1
ATOM 888 O O . LEU A 1 110 ? -3.983 9.894 20.506 1.00 93.88 110 LEU A O 1
ATOM 892 N N . ASN A 1 111 ? -6.216 10.016 20.752 1.00 94.75 111 ASN A N 1
ATOM 893 C CA . ASN A 1 111 ? -6.287 9.305 22.029 1.00 94.75 111 ASN A CA 1
ATOM 894 C C . ASN A 1 111 ? -6.370 7.781 21.850 1.00 94.75 111 ASN A C 1
ATOM 896 O O . ASN A 1 111 ? -6.667 7.067 22.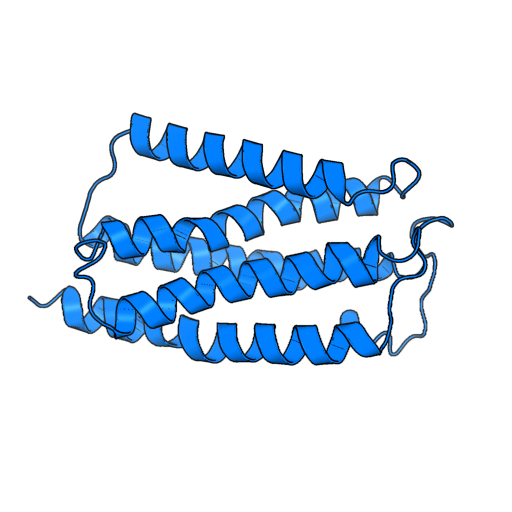809 1.00 94.75 111 ASN A O 1
ATOM 900 N N . ALA A 1 112 ? -6.149 7.275 20.632 1.00 94.44 112 ALA A N 1
ATOM 901 C CA . ALA A 1 112 ? -6.185 5.849 20.376 1.00 94.44 112 ALA A CA 1
ATOM 902 C C . ALA A 1 112 ? -5.132 5.097 21.204 1.00 94.44 112 ALA A C 1
ATOM 904 O O . ALA A 1 112 ? -4.018 5.591 21.406 1.00 94.44 112 ALA A O 1
ATOM 905 N N . PRO A 1 113 ? -5.442 3.871 21.658 1.00 94.56 113 PRO A N 1
ATOM 906 C CA . PRO A 1 113 ? -4.475 3.043 22.358 1.00 94.56 113 PRO A CA 1
ATOM 907 C C . PRO A 1 113 ? -3.226 2.781 21.514 1.00 94.56 113 PRO A C 1
ATOM 909 O O . PRO A 1 113 ? -3.308 2.641 20.291 1.00 94.56 113 PRO A O 1
ATOM 912 N N . LEU A 1 114 ? -2.074 2.609 22.172 1.00 95.31 114 LEU A N 1
ATOM 913 C CA . LEU A 1 114 ? -0.791 2.370 21.497 1.00 95.31 114 LEU A CA 1
ATOM 914 C C . LEU A 1 114 ? -0.858 1.215 20.484 1.00 95.31 114 LEU A C 1
ATOM 916 O O . LEU A 1 114 ? -0.289 1.314 19.403 1.00 95.31 114 LEU A O 1
ATOM 920 N N . GLY A 1 115 ? -1.593 0.141 20.792 1.00 95.62 115 GLY A N 1
ATOM 921 C CA . GLY A 1 115 ? -1.779 -0.976 19.862 1.00 95.62 115 GLY A CA 1
ATOM 922 C C . GLY A 1 115 ? -2.403 -0.551 18.527 1.00 95.62 115 GLY A C 1
ATOM 923 O O . GLY A 1 115 ? -1.944 -0.990 17.475 1.00 95.62 115 GLY A O 1
ATOM 924 N N . VAL A 1 116 ? -3.395 0.345 18.555 1.00 96.62 116 VAL A N 1
ATOM 925 C CA . VAL A 1 116 ? -4.051 0.881 17.351 1.00 96.62 116 VAL A CA 1
ATOM 926 C C . VAL A 1 116 ? -3.100 1.758 16.555 1.00 96.62 116 VAL A C 1
ATOM 928 O O . VAL A 1 116 ? -3.031 1.619 15.334 1.00 96.62 116 VAL A O 1
ATOM 931 N N . TRP A 1 117 ? -2.317 2.601 17.228 1.00 97.81 117 TRP A N 1
ATOM 932 C CA . TRP A 1 117 ? -1.260 3.384 16.588 1.00 97.81 117 TRP A CA 1
ATOM 933 C C . TRP A 1 117 ? -0.232 2.503 15.883 1.00 97.81 117 TRP A C 1
ATOM 935 O O . TRP A 1 117 ? 0.103 2.758 14.729 1.00 97.81 117 TRP A O 1
ATOM 945 N N . LEU A 1 118 ? 0.217 1.434 16.539 1.00 98.00 118 LEU A N 1
ATOM 946 C CA . LEU A 1 118 ? 1.176 0.488 15.976 1.00 98.00 118 LEU A CA 1
ATOM 947 C C . LEU A 1 118 ? 0.619 -0.226 14.738 1.00 98.00 118 LEU A C 1
ATOM 949 O O . LEU A 1 118 ? 1.289 -0.265 13.710 1.00 98.00 118 LEU A O 1
ATOM 953 N N . VAL A 1 119 ? -0.619 -0.727 14.780 1.00 98.06 119 VAL A N 1
ATOM 954 C CA . VAL A 1 119 ? -1.252 -1.346 13.599 1.00 98.06 119 VAL A CA 1
ATOM 955 C C . VAL A 1 119 ? -1.458 -0.329 12.477 1.00 98.06 119 VAL A C 1
ATOM 957 O O . VAL A 1 119 ? -1.178 -0.636 11.320 1.00 98.06 119 VAL A O 1
ATOM 960 N N . SER A 1 120 ? -1.880 0.892 12.806 1.00 98.25 120 SER A N 1
ATOM 961 C CA . SER A 1 120 ? -2.067 1.977 11.835 1.00 98.25 120 SER A CA 1
ATOM 962 C C . SER A 1 120 ? -0.753 2.357 11.151 1.00 98.25 120 SER A C 1
ATOM 964 O O . SER A 1 120 ? -0.720 2.509 9.931 1.00 98.25 120 SER A O 1
ATOM 966 N N . LEU A 1 121 ? 0.348 2.417 11.906 1.00 98.56 121 LEU A N 1
ATOM 967 C CA . LEU A 1 121 ? 1.694 2.566 11.356 1.00 98.56 121 LEU A CA 1
ATOM 968 C C . LEU A 1 121 ? 2.042 1.396 10.428 1.00 98.56 121 LEU A C 1
ATOM 970 O O . LEU A 1 121 ? 2.564 1.618 9.341 1.00 98.56 121 LEU A O 1
ATOM 974 N N . GLY A 1 122 ? 1.699 0.164 10.808 1.00 98.50 122 GLY A N 1
ATOM 975 C CA . GLY A 1 122 ? 1.866 -1.015 9.960 1.00 98.50 122 GLY A CA 1
ATOM 976 C C . GLY A 1 122 ? 1.189 -0.882 8.591 1.00 98.50 122 GLY A C 1
ATOM 977 O O . GLY A 1 122 ? 1.811 -1.200 7.577 1.00 98.50 122 GLY A O 1
ATOM 978 N N . LEU A 1 123 ? -0.040 -0.358 8.539 1.00 98.50 123 LEU A N 1
ATOM 979 C CA . LEU A 1 123 ? -0.769 -0.106 7.286 1.00 98.50 123 LEU A CA 1
ATOM 980 C C . LEU A 1 123 ? -0.057 0.929 6.403 1.00 98.50 123 LEU A C 1
ATOM 982 O O . LEU A 1 123 ? 0.074 0.731 5.196 1.00 98.50 123 LEU A O 1
ATOM 986 N N . VAL A 1 124 ? 0.452 2.009 7.003 1.00 98.44 124 VAL A N 1
ATOM 987 C CA . VAL A 1 124 ? 1.232 3.030 6.285 1.00 98.44 124 VAL A CA 1
ATOM 988 C C . VAL A 1 124 ? 2.544 2.445 5.760 1.00 98.44 124 VAL A C 1
ATOM 990 O O . VAL A 1 124 ? 2.890 2.664 4.602 1.00 98.44 124 VAL A O 1
ATOM 993 N N . LEU A 1 125 ? 3.255 1.653 6.568 1.00 98.44 125 LEU A N 1
ATOM 994 C CA . LEU A 1 125 ? 4.493 0.994 6.147 1.00 98.44 125 LEU A CA 1
ATOM 995 C C . LEU A 1 125 ? 4.259 0.004 4.997 1.00 98.44 125 LEU A C 1
ATOM 997 O O . LEU A 1 125 ? 5.124 -0.100 4.133 1.00 98.44 125 LEU A O 1
ATOM 1001 N N . ALA A 1 126 ? 3.105 -0.674 4.937 1.00 96.94 126 ALA A N 1
ATOM 1002 C CA . ALA A 1 126 ? 2.751 -1.514 3.788 1.00 96.94 126 ALA A CA 1
ATOM 1003 C C . ALA A 1 126 ? 2.693 -0.678 2.501 1.00 96.94 126 ALA A C 1
ATOM 1005 O O . ALA A 1 126 ? 3.321 -1.028 1.504 1.00 96.94 126 ALA A O 1
ATOM 1006 N N . ALA A 1 127 ? 2.010 0.470 2.547 1.00 96.94 127 ALA A N 1
ATOM 1007 C CA . ALA A 1 127 ? 1.924 1.371 1.404 1.00 96.94 127 ALA A CA 1
ATOM 1008 C C . ALA A 1 127 ? 3.275 1.972 1.007 1.00 96.94 127 ALA A C 1
ATOM 1010 O O . ALA A 1 127 ? 3.580 2.063 -0.181 1.00 96.94 127 ALA A O 1
ATOM 1011 N N . ILE A 1 128 ? 4.118 2.318 1.982 1.00 96.56 128 ILE A N 1
ATOM 1012 C CA . ILE A 1 128 ? 5.479 2.795 1.717 1.00 96.56 128 ILE A CA 1
ATOM 1013 C C . ILE A 1 128 ? 6.325 1.694 1.073 1.00 96.56 128 ILE A C 1
ATOM 1015 O O . ILE A 1 128 ? 7.039 1.975 0.113 1.00 96.56 128 ILE A O 1
ATOM 1019 N N . ALA A 1 129 ? 6.254 0.451 1.560 1.00 95.00 129 ALA A N 1
ATOM 1020 C CA . ALA A 1 129 ? 7.005 -0.659 0.981 1.00 95.00 129 ALA A CA 1
ATOM 1021 C C . ALA A 1 129 ? 6.685 -0.812 -0.515 1.00 95.00 129 ALA A C 1
ATOM 1023 O O . ALA A 1 129 ? 7.598 -0.801 -1.339 1.00 95.00 129 ALA A O 1
ATOM 1024 N N . ASP A 1 130 ? 5.410 -0.861 -0.888 1.00 93.31 130 ASP A N 1
ATOM 1025 C CA . ASP A 1 130 ? 4.999 -0.946 -2.294 1.00 93.31 130 ASP A CA 1
ATOM 1026 C C . ASP A 1 130 ? 5.380 0.290 -3.111 1.00 93.31 130 ASP A C 1
ATOM 1028 O O . ASP A 1 130 ? 5.860 0.156 -4.240 1.00 93.31 130 ASP A O 1
ATOM 1032 N N . ALA A 1 131 ? 5.254 1.488 -2.535 1.00 93.12 131 ALA A N 1
ATOM 1033 C CA . ALA A 1 131 ? 5.696 2.713 -3.190 1.00 93.12 131 ALA A CA 1
ATOM 1034 C C . ALA A 1 131 ? 7.196 2.668 -3.518 1.00 93.12 131 ALA A C 1
ATOM 1036 O O . ALA A 1 131 ? 7.589 3.094 -4.601 1.00 93.12 131 ALA A O 1
ATOM 1037 N N . LEU A 1 132 ? 8.038 2.092 -2.648 1.00 93.50 132 LEU A N 1
ATOM 1038 C CA . LEU A 1 132 ? 9.461 1.906 -2.944 1.00 93.50 132 LEU A CA 1
ATOM 1039 C C . LEU A 1 132 ? 9.697 0.955 -4.123 1.00 93.50 132 LEU A C 1
ATOM 1041 O O . LEU A 1 132 ? 10.603 1.203 -4.917 1.00 93.50 132 LEU A O 1
ATOM 1045 N N . ILE A 1 133 ? 8.905 -0.115 -4.259 1.00 92.19 133 ILE A N 1
ATOM 1046 C CA . ILE A 1 133 ? 9.015 -1.027 -5.409 1.00 92.19 133 ILE A CA 1
ATOM 1047 C C . ILE A 1 133 ? 8.704 -0.257 -6.688 1.00 92.19 133 ILE A C 1
ATOM 1049 O O . ILE A 1 133 ? 9.505 -0.255 -7.620 1.00 92.19 133 ILE A O 1
ATOM 1053 N N . GLY A 1 134 ? 7.575 0.443 -6.730 1.00 92.88 134 GLY A N 1
ATOM 1054 C CA . GLY A 1 134 ? 7.206 1.185 -7.924 1.00 92.88 134 GLY A CA 1
ATOM 1055 C C . GLY A 1 134 ? 8.192 2.319 -8.241 1.00 92.88 134 GLY A C 1
ATOM 1056 O O . GLY A 1 134 ? 8.669 2.412 -9.369 1.00 92.88 134 GLY A O 1
ATOM 1057 N N . LEU A 1 135 ? 8.544 3.145 -7.251 1.00 93.69 135 LEU A N 1
ATOM 1058 C CA . LEU A 1 135 ? 9.370 4.342 -7.443 1.00 93.69 135 LEU A CA 1
ATOM 1059 C C . LEU A 1 135 ? 10.817 4.015 -7.809 1.00 93.69 135 LEU A C 1
ATOM 1061 O O . LEU A 1 135 ? 11.401 4.680 -8.656 1.00 93.69 135 LEU A O 1
ATOM 1065 N N . TYR A 1 136 ? 11.413 3.016 -7.162 1.00 93.31 136 TYR A N 1
ATOM 1066 C CA . TYR A 1 136 ? 12.846 2.756 -7.293 1.00 93.31 136 TYR A CA 1
ATOM 1067 C C . TYR A 1 136 ? 13.163 1.466 -8.036 1.00 93.31 136 TYR A C 1
ATOM 1069 O O . TYR A 1 136 ? 14.254 1.357 -8.582 1.00 93.31 136 TYR A O 1
ATOM 1077 N N . TRP A 1 137 ? 12.272 0.476 -8.045 1.00 90.94 137 TRP A N 1
ATOM 1078 C CA . TRP A 1 137 ? 12.555 -0.808 -8.686 1.00 90.94 137 TRP A CA 1
ATOM 1079 C C . TRP A 1 137 ? 11.980 -0.886 -10.099 1.00 90.94 137 TRP A C 1
ATOM 1081 O O . TRP A 1 137 ? 12.673 -1.352 -10.997 1.00 90.94 137 TRP A O 1
ATOM 1091 N N . ILE A 1 138 ? 10.747 -0.411 -10.291 1.00 93.12 138 ILE A N 1
ATOM 1092 C CA . ILE A 1 138 ? 10.073 -0.418 -11.595 1.00 93.12 138 ILE A CA 1
ATOM 1093 C C . ILE A 1 138 ? 10.453 0.835 -12.389 1.00 93.12 138 ILE A C 1
ATOM 1095 O O . ILE A 1 138 ? 11.090 0.725 -13.428 1.00 93.12 138 ILE A O 1
ATOM 1099 N N . TYR A 1 139 ? 10.107 2.026 -11.898 1.00 95.44 139 TYR A N 1
ATOM 1100 C CA . TYR A 1 139 ? 10.269 3.270 -12.665 1.00 95.44 139 TYR A CA 1
ATOM 1101 C C . TYR A 1 139 ? 11.552 4.048 -12.352 1.00 95.44 139 TYR A C 1
ATOM 1103 O O . TYR A 1 139 ? 11.890 5.008 -13.043 1.00 95.44 139 TYR A O 1
ATOM 1111 N N . GLY A 1 140 ? 12.289 3.639 -11.319 1.00 94.19 140 GLY A N 1
ATOM 1112 C CA . GLY A 1 140 ? 13.514 4.314 -10.901 1.00 94.19 140 GLY A CA 1
ATOM 1113 C C . GLY A 1 140 ? 14.587 4.296 -11.987 1.00 94.19 140 GLY A C 1
ATOM 1114 O O . GLY A 1 140 ? 14.640 3.375 -12.798 1.00 94.19 140 GLY A O 1
ATOM 1115 N N . ASN A 1 141 ? 15.466 5.301 -11.982 1.00 95.00 141 ASN A N 1
ATOM 1116 C CA . ASN A 1 141 ? 16.577 5.411 -12.930 1.00 95.00 141 ASN A CA 1
ATOM 1117 C C . ASN A 1 141 ? 16.128 5.261 -14.398 1.00 95.00 141 ASN A C 1
ATOM 1119 O O . ASN A 1 141 ? 16.709 4.488 -15.157 1.00 95.00 141 ASN A O 1
ATOM 1123 N N . SER A 1 142 ? 15.039 5.943 -14.765 1.00 94.19 142 SER A N 1
ATOM 1124 C CA . SER A 1 142 ? 14.452 5.888 -16.111 1.00 94.19 142 SER A CA 1
ATOM 1125 C C . SER A 1 142 ? 14.093 4.469 -16.581 1.00 94.19 142 SER A C 1
ATOM 1127 O O . SER A 1 142 ? 14.216 4.166 -17.762 1.00 94.19 142 SER A O 1
ATOM 1129 N N . GLY A 1 143 ? 13.655 3.599 -15.664 1.00 93.12 143 GLY A N 1
ATOM 1130 C CA . GLY A 1 143 ? 13.227 2.228 -15.970 1.00 93.12 143 GLY A CA 1
ATOM 1131 C C . GLY A 1 143 ? 14.292 1.150 -15.750 1.00 93.12 143 GLY A C 1
ATOM 1132 O O . GLY A 1 143 ? 13.969 -0.039 -15.790 1.00 93.12 143 GLY A O 1
ATOM 1133 N N . GLU A 1 144 ? 15.541 1.526 -15.453 1.00 93.44 144 GLU A N 1
ATOM 1134 C CA . GLU A 1 144 ? 16.602 0.570 -15.098 1.00 93.44 144 GLU A CA 1
ATOM 1135 C C . GLU A 1 144 ? 16.463 0.021 -13.670 1.00 93.44 144 GLU A C 1
ATOM 1137 O O . GLU A 1 144 ? 16.922 -1.084 -13.380 1.00 93.44 144 GLU A O 1
ATOM 1142 N N . GLY A 1 145 ? 15.842 0.788 -12.772 1.00 90.56 145 GLY A N 1
ATOM 1143 C CA . GLY A 1 145 ? 15.720 0.479 -11.350 1.00 90.56 145 GLY A CA 1
ATOM 1144 C C . GLY A 1 145 ? 17.021 0.648 -10.542 1.00 90.56 145 GLY A C 1
ATOM 1145 O O . GLY A 1 145 ? 18.123 0.767 -11.074 1.00 90.56 145 GLY A O 1
ATOM 1146 N N . TYR A 1 146 ? 16.893 0.648 -9.212 1.00 85.56 146 TYR A N 1
ATOM 1147 C CA . TYR A 1 146 ? 17.990 0.778 -8.235 1.00 85.56 146 TYR A CA 1
ATOM 1148 C C . TYR A 1 146 ? 18.241 -0.534 -7.468 1.00 85.56 146 TYR A C 1
ATOM 1150 O O . TYR A 1 146 ? 18.261 -0.585 -6.230 1.00 85.56 146 TYR A O 1
ATOM 1158 N N . PHE A 1 147 ? 18.381 -1.633 -8.207 1.00 77.19 147 PHE A N 1
ATOM 1159 C CA . PHE A 1 147 ? 18.612 -2.966 -7.652 1.00 77.19 147 PHE A CA 1
ATOM 1160 C C . PHE A 1 147 ? 20.116 -3.253 -7.433 1.00 77.19 147 PHE A C 1
ATOM 1162 O O . PHE A 1 147 ? 20.914 -2.910 -8.304 1.00 77.19 147 PHE A O 1
ATOM 1169 N N . PRO A 1 148 ? 20.537 -3.936 -6.338 1.00 81.19 148 PRO A N 1
ATOM 1170 C CA . PRO A 1 148 ? 19.732 -4.548 -5.275 1.00 81.19 148 PRO A CA 1
ATOM 1171 C C . PRO A 1 148 ? 19.542 -3.686 -4.017 1.00 81.19 148 PRO A C 1
ATOM 1173 O O . PRO A 1 148 ? 18.932 -4.163 -3.063 1.00 81.19 148 PRO A O 1
ATOM 1176 N N . GLN A 1 149 ? 20.064 -2.461 -3.950 1.00 85.50 149 GLN A N 1
ATOM 1177 C CA . GLN A 1 149 ? 20.074 -1.661 -2.717 1.00 85.50 149 GLN A CA 1
ATOM 1178 C C . GLN A 1 149 ? 18.656 -1.402 -2.204 1.00 85.50 149 GLN A C 1
ATOM 1180 O O . GLN A 1 149 ? 18.381 -1.625 -1.022 1.00 85.50 149 GLN A O 1
ATOM 1185 N N . ILE A 1 150 ? 17.736 -1.022 -3.098 1.00 87.56 150 ILE A N 1
ATOM 1186 C CA . ILE A 1 150 ? 16.353 -0.751 -2.699 1.00 87.56 150 ILE A CA 1
ATOM 1187 C C . ILE A 1 150 ? 15.662 -1.983 -2.117 1.00 87.56 150 ILE A C 1
ATOM 1189 O O . ILE A 1 150 ? 14.863 -1.859 -1.191 1.00 87.56 150 ILE A O 1
ATOM 1193 N N . ARG A 1 151 ? 16.011 -3.183 -2.597 1.00 86.69 151 ARG A N 1
ATOM 1194 C CA . ARG A 1 151 ? 15.432 -4.437 -2.110 1.00 86.69 151 ARG A CA 1
ATOM 1195 C C . ARG A 1 151 ? 15.607 -4.549 -0.597 1.00 86.69 151 ARG A C 1
ATOM 1197 O O . ARG A 1 151 ? 14.644 -4.854 0.092 1.00 86.69 151 ARG A O 1
ATOM 1204 N N . TYR A 1 152 ? 16.803 -4.294 -0.066 1.00 88.69 152 TYR A N 1
ATOM 1205 C CA . TYR A 1 152 ? 17.055 -4.434 1.374 1.00 88.69 152 TYR A CA 1
ATOM 1206 C C . TYR A 1 152 ? 16.247 -3.438 2.210 1.00 88.69 152 TYR A C 1
ATOM 1208 O O . TYR A 1 152 ? 15.663 -3.824 3.220 1.00 88.69 152 TYR A O 1
ATOM 1216 N N . ILE A 1 153 ? 16.160 -2.184 1.760 1.00 92.00 153 ILE A N 1
ATOM 1217 C CA . ILE A 1 153 ? 15.353 -1.146 2.418 1.00 92.00 153 ILE A CA 1
ATOM 1218 C C . ILE A 1 153 ? 13.874 -1.548 2.405 1.00 92.00 153 ILE A C 1
ATOM 1220 O O . ILE A 1 153 ? 13.210 -1.522 3.440 1.00 92.00 153 ILE A O 1
ATOM 1224 N N . ASN A 1 154 ? 13.377 -1.989 1.248 1.00 93.56 154 ASN A N 1
ATOM 1225 C CA . ASN A 1 154 ? 12.009 -2.458 1.083 1.00 93.56 154 ASN A CA 1
ATOM 1226 C C . ASN A 1 154 ? 11.682 -3.625 2.030 1.00 93.56 154 ASN A C 1
ATOM 1228 O O . ASN A 1 154 ? 10.657 -3.570 2.703 1.00 93.56 154 ASN A O 1
ATOM 1232 N N . TRP A 1 155 ? 12.562 -4.625 2.161 1.00 92.06 155 TRP A N 1
ATOM 1233 C CA . TRP A 1 155 ? 12.343 -5.748 3.082 1.00 92.06 155 TRP A CA 1
ATOM 1234 C C . TRP A 1 155 ? 12.241 -5.311 4.540 1.00 92.06 155 TRP A C 1
ATOM 1236 O O . TRP A 1 155 ? 11.383 -5.822 5.254 1.00 92.06 155 TRP A O 1
ATOM 1246 N N . ILE A 1 156 ? 13.071 -4.365 4.987 1.00 95.56 156 ILE A N 1
ATOM 1247 C CA . ILE A 1 156 ? 13.005 -3.852 6.364 1.00 95.56 156 ILE A CA 1
ATOM 1248 C C . ILE A 1 156 ? 11.636 -3.214 6.622 1.00 95.56 156 ILE A C 1
ATOM 1250 O O . ILE A 1 156 ? 10.990 -3.526 7.624 1.00 95.56 156 ILE A O 1
ATOM 1254 N N . ILE A 1 157 ? 11.168 -2.364 5.707 1.00 96.81 157 ILE A N 1
ATOM 1255 C CA . ILE A 1 157 ? 9.872 -1.683 5.832 1.00 96.81 157 ILE A CA 1
ATOM 1256 C C . ILE A 1 157 ? 8.719 -2.688 5.754 1.00 96.81 157 ILE A C 1
ATOM 1258 O O . ILE A 1 157 ? 7.818 -2.654 6.591 1.00 96.81 157 ILE A O 1
ATOM 1262 N N . TYR A 1 158 ? 8.769 -3.616 4.798 1.00 94.94 158 TYR A N 1
ATOM 1263 C CA . TYR A 1 158 ? 7.749 -4.642 4.612 1.00 94.94 158 TYR A CA 1
ATOM 1264 C C . TYR A 1 158 ? 7.634 -5.560 5.834 1.00 94.94 158 TYR A C 1
ATOM 1266 O O . TYR A 1 158 ? 6.540 -5.749 6.356 1.00 94.94 158 TYR A O 1
ATOM 1274 N N . ILE A 1 159 ? 8.749 -6.088 6.347 1.00 96.44 159 ILE A N 1
ATOM 1275 C CA . ILE A 1 159 ? 8.745 -6.951 7.538 1.00 96.44 159 ILE A CA 1
ATOM 1276 C C . ILE A 1 159 ? 8.234 -6.175 8.753 1.00 96.44 159 ILE A C 1
ATOM 1278 O O . ILE A 1 159 ? 7.399 -6.689 9.495 1.00 96.44 159 ILE A O 1
ATOM 1282 N N . SER A 1 160 ? 8.672 -4.925 8.927 1.00 98.19 160 SER A N 1
ATOM 1283 C CA . SER A 1 160 ? 8.174 -4.061 10.003 1.00 98.19 160 SER A CA 1
ATOM 1284 C C . SER A 1 160 ? 6.660 -3.873 9.905 1.00 98.19 160 SER A C 1
ATOM 1286 O O . SER A 1 160 ? 5.964 -4.016 10.905 1.00 98.19 160 SER A O 1
ATOM 1288 N N . SER A 1 161 ? 6.131 -3.638 8.700 1.00 98.19 161 SER A N 1
ATOM 1289 C CA . SER A 1 161 ? 4.689 -3.590 8.456 1.00 98.19 161 SER A CA 1
ATOM 1290 C C . SER A 1 161 ? 3.997 -4.882 8.901 1.00 98.19 161 SER A C 1
ATOM 1292 O O . SER A 1 161 ? 3.076 -4.816 9.715 1.00 98.19 161 SER A O 1
ATOM 1294 N N . GLN A 1 162 ? 4.471 -6.048 8.446 1.00 96.56 162 GLN A N 1
ATOM 1295 C CA . GLN A 1 162 ? 3.870 -7.350 8.768 1.00 96.56 162 GLN A CA 1
ATOM 1296 C C . GLN A 1 162 ? 3.853 -7.632 10.277 1.00 96.56 162 GLN A C 1
ATOM 1298 O O . GLN A 1 162 ? 2.828 -8.050 10.818 1.00 96.56 162 GLN A O 1
ATOM 1303 N N . CYS A 1 163 ? 4.953 -7.334 10.973 1.00 97.69 163 CYS A N 1
ATOM 1304 C CA . CYS A 1 163 ? 5.055 -7.476 12.427 1.00 97.69 163 CYS A CA 1
ATOM 1305 C C . CYS A 1 163 ? 4.051 -6.600 13.186 1.00 97.69 163 CYS A C 1
ATOM 1307 O O . CYS A 1 163 ? 3.652 -6.951 14.292 1.00 97.69 163 CYS A O 1
ATOM 1309 N N . LEU A 1 164 ? 3.633 -5.470 12.614 1.00 98.25 164 LEU A N 1
ATOM 1310 C CA . LEU A 1 164 ? 2.656 -4.582 13.233 1.00 98.25 164 LEU A CA 1
ATOM 1311 C C . LEU A 1 164 ? 1.221 -4.990 12.884 1.00 98.25 164 LEU A C 1
ATOM 1313 O O . LEU A 1 164 ? 0.409 -5.176 13.789 1.00 98.25 164 LEU A O 1
ATOM 1317 N N . VAL A 1 165 ? 0.897 -5.180 11.599 1.00 97.50 165 VAL A N 1
ATOM 1318 C CA . VAL A 1 165 ? -0.489 -5.431 11.150 1.00 97.50 165 VAL A CA 1
ATOM 1319 C C . VAL A 1 165 ? -1.051 -6.767 11.636 1.00 97.50 165 VAL A C 1
ATOM 1321 O O . VAL A 1 165 ? -2.264 -6.884 11.809 1.00 97.50 165 VAL A O 1
ATOM 1324 N N . ILE A 1 166 ? -0.197 -7.749 11.948 1.00 95.75 166 ILE A N 1
ATOM 1325 C CA . ILE A 1 166 ? -0.624 -9.034 12.525 1.00 95.75 166 ILE A CA 1
ATOM 1326 C C . ILE A 1 166 ? -1.380 -8.862 13.855 1.00 95.75 166 ILE A C 1
ATOM 1328 O O . ILE A 1 166 ? -2.231 -9.679 14.210 1.00 95.75 166 ILE A O 1
ATOM 1332 N N . HIS A 1 167 ? -1.138 -7.765 14.578 1.00 95.88 167 HIS A N 1
ATOM 1333 C CA . HIS A 1 167 ? -1.808 -7.469 15.841 1.00 95.88 167 HIS A CA 1
ATOM 1334 C C . HIS A 1 167 ? -3.227 -6.899 15.685 1.00 95.88 167 HIS A C 1
ATOM 1336 O O . HIS A 1 167 ? -3.915 -6.733 16.696 1.00 95.88 167 HIS A O 1
ATOM 1342 N N . LEU A 1 168 ? -3.718 -6.667 14.460 1.00 94.94 168 LEU A N 1
ATOM 1343 C CA . LEU A 1 168 ? -5.090 -6.204 14.210 1.00 94.94 168 LEU A CA 1
ATOM 1344 C C . LEU A 1 168 ? -6.140 -7.122 14.858 1.00 94.94 168 LEU A C 1
ATOM 1346 O O . LEU A 1 168 ? -7.105 -6.641 15.451 1.00 94.94 168 LEU A O 1
ATOM 1350 N N . ALA A 1 169 ? -5.928 -8.441 14.813 1.00 90.69 169 ALA A N 1
ATOM 1351 C CA . ALA A 1 169 ? -6.834 -9.407 15.435 1.00 90.69 169 ALA A CA 1
ATOM 1352 C C . ALA A 1 169 ? -6.951 -9.200 16.955 1.00 90.69 169 ALA A C 1
ATOM 1354 O O . ALA A 1 169 ? -8.049 -9.260 17.507 1.00 90.69 169 ALA A O 1
ATOM 1355 N N . LYS A 1 170 ? -5.833 -8.891 17.626 1.00 90.44 170 LYS A N 1
ATOM 1356 C CA . LYS A 1 170 ? -5.809 -8.614 19.067 1.00 90.44 170 LYS A CA 1
ATOM 1357 C C . LYS A 1 170 ? -6.615 -7.358 19.399 1.00 90.44 170 LYS A C 1
ATOM 1359 O O . LYS A 1 170 ? -7.433 -7.405 20.310 1.00 90.44 170 LYS A O 1
ATOM 1364 N N . ILE A 1 171 ? -6.434 -6.276 18.637 1.00 89.56 171 ILE A N 1
ATOM 1365 C CA . ILE A 1 171 ? -7.204 -5.029 18.800 1.00 89.56 171 ILE A CA 1
ATOM 1366 C C . ILE A 1 171 ? -8.703 -5.314 18.703 1.00 89.56 171 ILE A C 1
ATOM 1368 O O . ILE A 1 171 ? -9.464 -4.928 19.588 1.00 89.56 171 ILE A O 1
ATOM 1372 N N . ASN A 1 172 ? -9.114 -6.040 17.662 1.00 83.94 172 ASN A N 1
ATOM 1373 C CA . ASN A 1 172 ? -10.522 -6.331 17.411 1.00 83.94 172 ASN A CA 1
ATOM 1374 C C . ASN A 1 172 ? -11.175 -7.143 18.543 1.00 83.94 172 ASN A C 1
ATOM 1376 O O . ASN A 1 172 ? -12.368 -7.003 18.769 1.00 83.94 172 ASN A O 1
ATOM 1380 N N . ILE A 1 173 ? -10.420 -7.978 19.265 1.00 85.31 173 ILE A N 1
ATOM 1381 C CA . ILE A 1 173 ? -10.931 -8.722 20.429 1.00 85.31 173 ILE A CA 1
ATOM 1382 C C . ILE A 1 173 ? -10.969 -7.828 21.672 1.00 85.31 173 ILE A C 1
ATOM 1384 O O . ILE A 1 173 ? -11.982 -7.782 22.364 1.00 85.31 173 ILE A O 1
ATOM 1388 N N . THR A 1 174 ? -9.878 -7.111 21.958 1.00 84.31 174 THR A N 1
ATOM 1389 C CA . THR A 1 174 ? -9.726 -6.329 23.196 1.00 84.3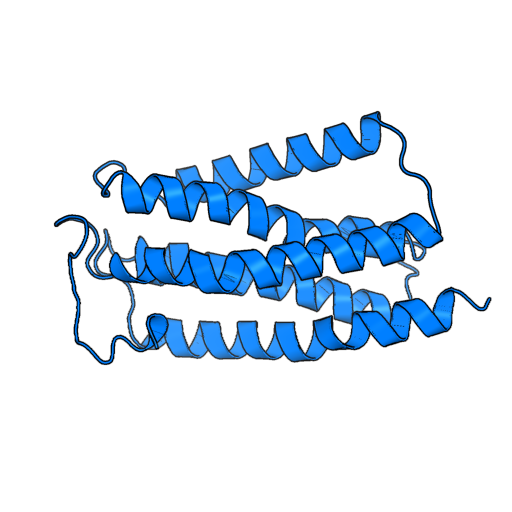1 174 THR A CA 1
ATOM 1390 C C . THR A 1 174 ? -10.770 -5.224 23.331 1.00 84.31 174 THR A C 1
ATOM 1392 O O . THR A 1 174 ? -11.250 -4.984 24.431 1.00 84.31 174 THR A O 1
ATOM 1395 N N . TYR A 1 175 ? -11.137 -4.570 22.231 1.00 77.12 175 TYR A N 1
ATOM 1396 C CA . TYR A 1 175 ? -11.998 -3.386 22.267 1.00 77.12 175 TYR A CA 1
ATOM 1397 C C . TYR A 1 175 ? -13.435 -3.637 21.785 1.00 77.12 175 TYR A C 1
ATOM 1399 O O . TYR A 1 175 ? -14.245 -2.720 21.825 1.00 77.12 175 TYR A O 1
ATOM 1407 N N . LYS A 1 176 ? -13.774 -4.861 21.348 1.00 68.06 176 LYS A N 1
ATOM 1408 C CA . LYS A 1 176 ? -15.172 -5.275 21.102 1.00 68.06 176 LYS A CA 1
ATOM 1409 C C . LYS A 1 176 ? -15.918 -5.706 22.362 1.00 68.06 176 LYS A C 1
ATOM 1411 O O . LYS A 1 176 ? -17.140 -5.773 22.333 1.00 68.06 176 LYS A O 1
ATOM 1416 N N . LEU A 1 177 ? -15.193 -6.104 23.405 1.00 50.53 177 LEU A N 1
ATOM 1417 C CA . LEU A 1 177 ? -15.751 -6.680 24.635 1.00 50.53 177 LEU A CA 1
ATOM 1418 C C . LEU A 1 177 ? -15.849 -5.657 25.781 1.00 50.53 177 LEU A C 1
ATOM 1420 O O . LEU A 1 177 ? -15.963 -6.057 26.938 1.00 50.53 177 LEU A O 1
ATOM 1424 N N . GLY A 1 178 ? -15.767 -4.363 25.459 1.00 41.88 178 GLY A N 1
ATOM 1425 C CA . GLY A 1 178 ? -15.971 -3.249 26.387 1.00 41.88 178 GLY A CA 1
ATOM 1426 C C . GLY A 1 178 ? -17.326 -2.596 26.186 1.00 41.88 178 GLY A C 1
ATOM 1427 O O . GLY A 1 178 ? -17.744 -2.495 25.012 1.00 41.88 178 GLY A O 1
#

Radius of gyration: 17.38 Å; chains: 1; bounding box: 42×29×50 Å

Secondary structure (DSSP, 8-state):
-GGGTTT---SSS-SS-TTGGGGGGHHHHHHHHHHHHHHHHHHHHTT-PPPHHHHHHHHHHHHHHHHHHHHHH--TTS-HHHHHHHHHHHHHHHHHHHHHHHHHHHTTGGG--HHHHHHHHHHHHHHHHHHHIIIIIISGGGGT--TTHHHHHHHHHHHHHHHHHTTHHHHHHHTT--

Organism: NCBI:txid28109